Protein AF-A0A918XJF1-F1 (afdb_monomer_lite)

Organism: NCBI:txid141693

Secondary structure (DSSP, 8-state):
------PPPHHHHHHHHH-TTEEEEEEE-TTS-EEEEEEE-S-SSSPPP-EEEESSHHHHHHHHHHH-

Radius of gyration: 13.13 Å; chains: 1; bounding box: 26×35×31 Å

Structure (mmCIF, N/CA/C/O backbone):
data_AF-A0A918XJF1-F1
#
_entry.id   AF-A0A918XJF1-F1
#
loop_
_atom_site.group_PDB
_atom_site.id
_atom_site.type_symbol
_atom_site.label_atom_id
_atom_site.label_alt_id
_atom_site.label_comp_id
_atom_site.label_asym_id
_atom_site.label_entity_id
_atom_site.label_seq_id
_atom_site.pdbx_PDB_ins_code
_atom_site.Cartn_x
_atom_site.Cartn_y
_atom_site.Cartn_z
_atom_site.occupancy
_atom_site.B_iso_or_equiv
_atom_site.auth_seq_id
_atom_site.auth_comp_id
_atom_site.auth_asym_id
_atom_site.auth_atom_id
_atom_site.pdbx_PDB_model_num
ATOM 1 N N . MET A 1 1 ? -10.729 -22.340 -14.494 1.00 38.47 1 MET A N 1
ATOM 2 C CA . MET A 1 1 ? -10.141 -20.989 -14.635 1.00 38.47 1 MET A CA 1
ATOM 3 C C . MET A 1 1 ? -9.177 -20.766 -13.480 1.00 38.47 1 MET A C 1
ATOM 5 O O . MET A 1 1 ? -9.631 -20.620 -12.354 1.00 38.47 1 MET A O 1
ATOM 9 N N . GLY A 1 2 ? -7.867 -20.834 -13.728 1.00 44.09 2 GLY A N 1
ATOM 10 C CA . GLY A 1 2 ? -6.854 -20.512 -12.719 1.00 44.09 2 GLY A CA 1
ATOM 11 C C . GLY A 1 2 ? -6.704 -19.000 -12.639 1.00 44.09 2 GLY A C 1
ATOM 12 O O . GLY A 1 2 ? -6.124 -18.402 -13.538 1.00 44.09 2 GLY A O 1
ATOM 13 N N . GLY A 1 3 ? -7.306 -18.379 -11.628 1.00 50.47 3 GLY A N 1
ATOM 14 C CA . GLY A 1 3 ? -7.151 -16.945 -11.398 1.00 50.47 3 GLY A CA 1
ATOM 15 C C . GLY A 1 3 ? -5.697 -16.596 -11.083 1.00 50.47 3 GLY A C 1
ATOM 16 O O . GLY A 1 3 ? -4.981 -17.384 -10.467 1.00 50.47 3 GLY A O 1
ATOM 17 N N . TYR A 1 4 ? -5.258 -15.405 -11.487 1.00 50.59 4 TYR A N 1
ATOM 18 C CA . TYR A 1 4 ? -3.979 -14.858 -11.051 1.00 50.59 4 TYR A CA 1
ATOM 19 C C . TYR A 1 4 ? -4.033 -14.625 -9.539 1.00 50.59 4 TYR A C 1
ATOM 21 O O . TYR A 1 4 ? -4.695 -13.702 -9.063 1.00 50.59 4 TYR A O 1
ATOM 29 N N . CYS A 1 5 ? -3.343 -15.464 -8.769 1.00 49.06 5 CYS A N 1
ATOM 30 C CA . CYS A 1 5 ? -3.146 -15.222 -7.347 1.00 49.06 5 CYS A CA 1
ATOM 31 C C . CYS A 1 5 ? -2.102 -14.116 -7.178 1.00 49.06 5 CYS A C 1
ATOM 33 O O . CYS A 1 5 ? -0.905 -14.375 -7.056 1.00 49.06 5 CYS A O 1
ATOM 35 N N . VAL A 1 6 ? -2.563 -12.866 -7.195 1.00 62.62 6 VAL A N 1
ATOM 36 C CA . VAL A 1 6 ? -1.727 -11.713 -6.858 1.00 62.62 6 VAL A CA 1
ATOM 37 C C . VAL A 1 6 ? -1.581 -11.691 -5.341 1.00 62.62 6 VAL A C 1
ATOM 39 O O . VAL A 1 6 ? -2.377 -11.095 -4.616 1.00 62.62 6 VAL A O 1
ATOM 42 N N . PHE A 1 7 ? -0.592 -12.425 -4.837 1.00 68.31 7 PHE A N 1
ATOM 43 C CA . PHE A 1 7 ? -0.259 -12.355 -3.425 1.00 68.31 7 PHE A CA 1
ATOM 44 C C . PHE A 1 7 ? 0.419 -11.013 -3.140 1.00 68.31 7 PHE A C 1
ATOM 46 O O . PHE A 1 7 ? 1.360 -10.647 -3.846 1.00 68.31 7 PHE A O 1
ATOM 53 N N . PRO A 1 8 ? -0.016 -10.281 -2.101 1.00 73.81 8 PRO A N 1
ATOM 54 C CA . PRO A 1 8 ? 0.667 -9.063 -1.702 1.00 73.81 8 PRO A CA 1
ATOM 55 C C . PRO A 1 8 ? 2.117 -9.388 -1.334 1.00 73.81 8 PRO A C 1
ATOM 57 O O . PRO A 1 8 ? 2.394 -10.393 -0.665 1.00 73.81 8 PRO A O 1
ATOM 60 N N . SER A 1 9 ? 3.039 -8.520 -1.749 1.00 80.00 9 SER A N 1
ATOM 61 C CA . SER A 1 9 ? 4.454 -8.648 -1.412 1.00 80.00 9 SER A CA 1
ATOM 62 C C . SER A 1 9 ? 4.654 -8.729 0.110 1.00 80.00 9 SER A C 1
ATOM 64 O O . SER A 1 9 ? 3.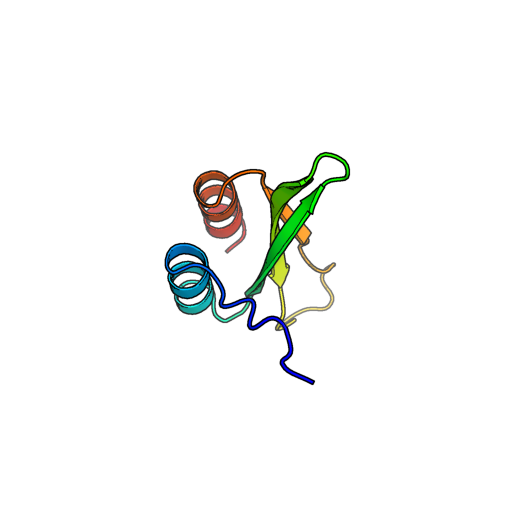854 -8.219 0.905 1.00 80.00 9 SER A O 1
ATOM 66 N N . ARG A 1 10 ? 5.738 -9.384 0.555 1.00 82.62 10 ARG A N 1
ATOM 67 C CA . ARG A 1 10 ? 6.048 -9.523 1.993 1.00 82.62 10 ARG A CA 1
ATOM 68 C C . ARG A 1 10 ? 6.108 -8.165 2.692 1.00 82.62 10 ARG A C 1
ATOM 70 O O . ARG A 1 10 ? 5.631 -8.046 3.817 1.00 82.62 10 ARG A O 1
ATOM 77 N N . GLU A 1 11 ? 6.658 -7.156 2.028 1.00 81.94 11 GLU A N 1
ATOM 78 C CA . GLU A 1 11 ? 6.740 -5.806 2.579 1.00 81.94 11 GLU A CA 1
ATOM 79 C C . GLU A 1 11 ? 5.364 -5.152 2.738 1.00 81.94 11 GLU A C 1
ATOM 81 O O . GLU A 1 11 ? 5.115 -4.523 3.768 1.00 81.94 11 GLU A O 1
ATOM 86 N N . LEU A 1 12 ? 4.457 -5.338 1.772 1.00 81.56 12 LEU A N 1
ATOM 87 C CA . LEU A 1 12 ? 3.089 -4.826 1.853 1.00 81.56 12 LEU A CA 1
ATOM 88 C C . LEU A 1 12 ? 2.325 -5.464 3.020 1.00 81.56 12 LEU A C 1
ATOM 90 O O . LEU A 1 12 ? 1.654 -4.754 3.770 1.00 81.56 12 LEU A O 1
ATOM 94 N N . ARG A 1 13 ? 2.485 -6.780 3.226 1.00 85.38 13 ARG A N 1
ATOM 95 C CA . ARG A 1 13 ? 1.899 -7.494 4.378 1.00 85.38 13 ARG A CA 1
ATOM 96 C C . ARG A 1 13 ? 2.372 -6.910 5.709 1.00 85.38 13 ARG A C 1
ATOM 98 O O . ARG A 1 13 ? 1.542 -6.482 6.500 1.00 85.38 13 ARG A O 1
ATOM 105 N N . LEU A 1 14 ? 3.686 -6.748 5.887 1.00 86.44 14 LEU A N 1
ATOM 106 C CA . LEU A 1 14 ? 4.259 -6.135 7.096 1.00 86.44 14 LEU A CA 1
ATOM 107 C C . LEU A 1 14 ? 3.722 -4.721 7.363 1.00 86.44 14 LEU A C 1
ATOM 109 O O . LEU A 1 14 ? 3.670 -4.276 8.509 1.00 86.44 14 LEU A O 1
ATOM 113 N N . ARG A 1 15 ? 3.361 -3.968 6.315 1.00 82.00 15 ARG A N 1
ATOM 114 C CA . ARG A 1 15 ? 2.790 -2.626 6.488 1.00 82.00 15 ARG A CA 1
ATOM 115 C C . ARG A 1 15 ? 1.331 -2.670 6.898 1.00 82.00 15 ARG A C 1
ATOM 117 O O . ARG A 1 15 ? 0.960 -1.873 7.752 1.00 82.00 15 ARG A O 1
ATOM 124 N N . ARG A 1 16 ? 0.543 -3.589 6.341 1.00 85.88 16 ARG A N 1
ATOM 125 C CA . ARG A 1 16 ? -0.847 -3.809 6.765 1.00 85.88 16 ARG A CA 1
ATOM 126 C C . ARG A 1 16 ? -0.913 -4.193 8.243 1.00 85.88 16 ARG A C 1
ATOM 128 O O . ARG A 1 16 ? -1.682 -3.585 8.975 1.00 85.88 16 ARG A O 1
ATOM 135 N N . ASP A 1 17 ? -0.025 -5.079 8.692 1.00 84.81 17 ASP A N 1
ATOM 136 C CA . ASP A 1 17 ? 0.052 -5.475 10.107 1.00 84.81 17 ASP A CA 1
ATOM 137 C C . ASP A 1 17 ? 0.413 -4.291 11.022 1.00 84.81 17 ASP A C 1
ATOM 139 O O . ASP A 1 17 ? -0.091 -4.172 12.135 1.00 84.81 17 ASP A O 1
ATOM 143 N N . ARG A 1 18 ? 1.275 -3.379 10.550 1.00 85.75 18 ARG A N 1
ATOM 144 C CA . ARG A 1 18 ? 1.713 -2.202 11.319 1.00 85.75 18 ARG A CA 1
ATOM 145 C C . ARG A 1 18 ? 0.669 -1.082 11.388 1.00 85.75 18 ARG A C 1
ATOM 147 O O . ARG A 1 18 ? 0.715 -0.285 12.320 1.00 85.75 18 ARG A O 1
ATOM 154 N N . PHE A 1 19 ? -0.222 -0.982 10.406 1.00 82.44 19 PHE A N 1
ATOM 155 C CA . PHE A 1 19 ? -1.238 0.070 10.317 1.00 82.44 19 PHE A CA 1
ATOM 156 C C . PHE A 1 19 ? -2.629 -0.559 10.134 1.00 82.44 19 PHE A C 1
ATOM 158 O O . PHE A 1 19 ? -3.223 -0.414 9.066 1.00 82.44 19 PHE A O 1
ATOM 165 N N . PRO A 1 20 ? -3.173 -1.238 11.161 1.00 82.50 20 PRO A N 1
ATOM 166 C CA . PRO A 1 20 ? -4.399 -2.035 11.034 1.00 82.50 20 PRO A CA 1
ATOM 167 C C . PRO A 1 20 ? -5.639 -1.201 10.681 1.00 82.50 20 PRO A C 1
ATOM 169 O O . PRO A 1 20 ? -6.583 -1.709 10.084 1.00 82.50 20 PRO A O 1
ATOM 172 N N . HIS A 1 21 ? -5.629 0.094 11.000 1.00 82.69 21 HIS A N 1
ATOM 173 C CA . HIS A 1 21 ? -6.714 1.014 10.657 1.00 82.69 21 HIS A CA 1
ATOM 174 C C . HIS A 1 21 ? -6.647 1.529 9.212 1.00 82.69 21 HIS A C 1
ATOM 176 O O . HIS A 1 21 ? -7.542 2.261 8.796 1.00 82.69 21 HIS A O 1
ATOM 182 N N . HIS A 1 22 ? -5.614 1.170 8.440 1.00 83.25 22 HIS A N 1
ATOM 183 C CA . HIS A 1 22 ? -5.423 1.618 7.063 1.00 83.25 22 HIS A CA 1
ATOM 184 C C . HIS A 1 22 ? -5.562 0.457 6.072 1.00 83.25 22 HIS A C 1
ATOM 186 O O . HIS A 1 22 ? -4.899 -0.574 6.185 1.00 83.25 22 HIS A O 1
ATOM 192 N N . LEU A 1 23 ? -6.363 0.657 5.026 1.00 86.69 23 LEU A N 1
ATOM 193 C CA . LEU A 1 23 ? -6.319 -0.173 3.827 1.00 86.69 23 LEU A CA 1
ATOM 194 C C . LEU A 1 23 ? -5.111 0.251 2.998 1.00 86.69 23 LEU A C 1
ATOM 196 O O . LEU A 1 23 ? -5.103 1.336 2.421 1.00 86.69 23 LEU A O 1
ATOM 200 N N . ILE A 1 24 ? -4.090 -0.604 2.945 1.00 88.25 24 ILE A N 1
ATOM 201 C CA . ILE A 1 24 ? -2.877 -0.363 2.157 1.00 88.25 24 ILE A CA 1
ATOM 202 C C . ILE A 1 24 ? -2.884 -1.249 0.911 1.00 88.25 24 ILE A C 1
ATOM 204 O O . ILE A 1 24 ? -2.940 -2.477 1.019 1.00 88.25 24 ILE A O 1
ATOM 208 N N . CYS A 1 25 ? -2.779 -0.641 -0.266 1.00 86.38 25 CYS A N 1
ATOM 209 C CA . CYS A 1 25 ? -2.799 -1.302 -1.567 1.00 86.38 25 CYS A CA 1
ATOM 210 C C . CYS A 1 25 ? -1.571 -0.932 -2.402 1.00 86.38 25 CYS A C 1
ATOM 212 O O . CYS A 1 25 ? -1.015 0.157 -2.278 1.00 86.38 25 CYS A O 1
ATOM 214 N N . GLU A 1 26 ? -1.173 -1.852 -3.273 1.00 88.81 26 GLU A N 1
ATOM 215 C CA . GLU A 1 26 ? -0.203 -1.614 -4.337 1.00 88.81 26 GLU A CA 1
ATOM 216 C C . GLU A 1 26 ? -0.977 -1.568 -5.657 1.00 88.81 26 GLU A C 1
ATOM 218 O O . GLU A 1 26 ? -1.677 -2.516 -6.009 1.00 88.81 26 GLU A O 1
ATOM 223 N N . LEU A 1 27 ? -0.910 -0.428 -6.334 1.00 86.38 27 LEU A N 1
ATOM 224 C CA . LEU A 1 27 ? -1.489 -0.175 -7.649 1.00 86.38 27 LEU A CA 1
ATOM 225 C C . LEU A 1 27 ? -0.357 0.040 -8.652 1.00 86.38 27 LEU A C 1
ATOM 227 O O . LEU A 1 27 ? 0.802 0.160 -8.265 1.00 86.38 27 LEU A O 1
ATOM 231 N N . HIS A 1 28 ? -0.691 0.132 -9.933 1.00 84.44 28 HIS A N 1
ATOM 232 C CA . HIS A 1 28 ? 0.268 0.485 -10.974 1.00 84.44 28 HIS A CA 1
ATOM 233 C C . HIS A 1 28 ? -0.209 1.740 -11.702 1.00 84.44 28 HIS A C 1
ATOM 235 O O . HIS A 1 28 ? -1.405 1.897 -11.949 1.00 84.44 28 HIS A O 1
ATOM 241 N N . ASP A 1 29 ? 0.713 2.653 -12.003 1.00 85.31 29 ASP A N 1
ATOM 242 C CA . ASP A 1 29 ? 0.413 3.806 -12.849 1.00 85.31 29 ASP A CA 1
ATOM 243 C C . ASP A 1 29 ? 0.241 3.396 -14.325 1.00 85.31 29 ASP A C 1
ATOM 245 O O . ASP A 1 29 ? 0.399 2.235 -14.703 1.00 85.31 29 ASP A O 1
ATOM 249 N N . HIS A 1 30 ? -0.069 4.370 -15.183 1.00 87.44 30 HIS A N 1
ATOM 250 C CA . HIS A 1 30 ? -0.237 4.156 -16.625 1.00 87.44 30 HIS A CA 1
ATOM 251 C C . HIS A 1 30 ? 1.032 3.633 -17.327 1.00 87.44 30 HIS A C 1
ATOM 253 O O . HIS A 1 30 ? 0.943 3.117 -18.435 1.00 87.44 30 HIS A O 1
ATOM 259 N N . SER A 1 31 ? 2.205 3.774 -16.700 1.00 89.50 31 SER A N 1
ATOM 260 C CA . SER A 1 31 ? 3.486 3.248 -17.182 1.00 89.50 31 SER A CA 1
ATOM 261 C C . SER A 1 31 ? 3.814 1.869 -16.588 1.00 89.50 31 SER A C 1
ATOM 263 O O . SER A 1 31 ? 4.912 1.358 -16.808 1.00 89.50 31 SER A O 1
ATOM 265 N N . GLY A 1 32 ? 2.907 1.273 -15.804 1.00 83.25 32 GLY A N 1
ATOM 266 C CA . GLY A 1 32 ? 3.120 -0.007 -15.132 1.00 83.25 32 GLY A CA 1
ATOM 267 C C . GLY A 1 32 ? 4.054 0.069 -13.921 1.00 83.25 32 GLY A C 1
ATOM 268 O O . GLY A 1 32 ? 4.569 -0.960 -13.493 1.00 83.25 32 GLY A O 1
ATOM 269 N N . ARG A 1 33 ? 4.317 1.260 -13.365 1.00 85.25 33 ARG A N 1
ATOM 270 C CA . ARG A 1 33 ? 5.172 1.416 -12.175 1.00 85.25 33 ARG A CA 1
ATOM 271 C C . ARG A 1 33 ? 4.341 1.309 -10.899 1.00 85.25 33 ARG A C 1
ATOM 273 O O . ARG A 1 33 ? 3.238 1.856 -10.864 1.00 85.25 33 ARG A O 1
ATOM 280 N N . PRO A 1 34 ? 4.863 0.67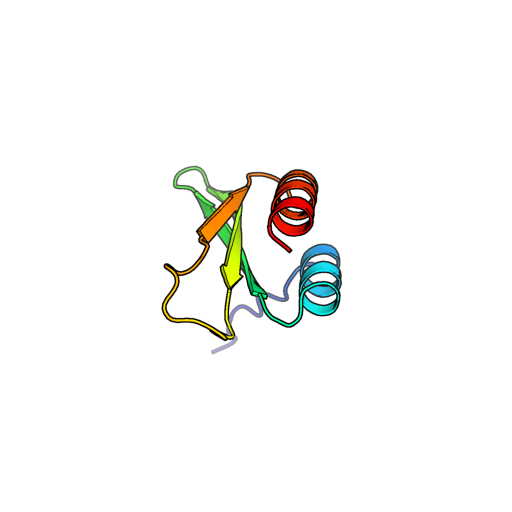8 -9.834 1.00 84.69 34 PRO A N 1
ATOM 281 C CA . PRO A 1 34 ? 4.117 0.512 -8.598 1.00 84.69 34 PRO A CA 1
ATOM 282 C C . PRO A 1 34 ? 3.869 1.858 -7.903 1.00 84.69 34 PRO A C 1
ATOM 284 O O . PRO A 1 34 ? 4.758 2.704 -7.768 1.00 84.69 34 PRO A O 1
ATOM 287 N N . VAL A 1 35 ? 2.644 2.030 -7.419 1.00 88.00 35 VAL A N 1
ATOM 288 C CA . VAL A 1 35 ? 2.178 3.146 -6.600 1.00 88.00 35 VAL A CA 1
ATOM 289 C C . VAL A 1 35 ? 1.488 2.564 -5.377 1.00 88.00 35 VAL A C 1
ATOM 291 O O . VAL A 1 35 ? 0.521 1.815 -5.481 1.00 88.00 35 VAL A O 1
ATOM 294 N N . PHE A 1 36 ? 1.971 2.927 -4.198 1.00 89.44 36 PHE A N 1
ATOM 295 C CA . PHE A 1 36 ? 1.410 2.470 -2.937 1.00 89.44 36 PHE A CA 1
ATOM 296 C C . PHE A 1 36 ? 0.403 3.486 -2.424 1.00 89.44 36 PHE A C 1
ATOM 298 O O . PHE A 1 36 ? 0.692 4.682 -2.349 1.00 89.44 36 PHE A O 1
ATOM 305 N N . VAL A 1 37 ? -0.771 2.999 -2.051 1.00 89.31 37 VAL A N 1
ATOM 306 C CA . VAL A 1 37 ? -1.885 3.813 -1.574 1.00 89.31 37 VAL A CA 1
ATOM 307 C C . VAL A 1 37 ? -2.290 3.326 -0.195 1.00 89.31 37 VAL A C 1
ATOM 309 O O . VAL A 1 37 ? -2.402 2.122 0.022 1.00 89.31 37 VAL A O 1
ATOM 312 N N . ALA A 1 38 ? -2.508 4.249 0.733 1.00 88.88 38 ALA A N 1
ATOM 313 C CA . ALA A 1 38 ? -3.110 3.979 2.027 1.00 88.88 38 ALA A CA 1
ATOM 314 C C . ALA A 1 38 ? -4.353 4.852 2.203 1.00 88.88 38 ALA A C 1
ATOM 316 O O . ALA A 1 38 ? -4.311 6.052 1.936 1.00 88.88 38 ALA A O 1
ATOM 317 N N . VAL A 1 39 ? -5.442 4.234 2.652 1.00 86.81 39 VAL A N 1
ATOM 318 C CA . VAL A 1 39 ? -6.699 4.907 2.995 1.00 86.81 39 VAL A CA 1
ATOM 319 C C . VAL A 1 39 ? -7.079 4.517 4.410 1.00 86.81 39 VAL A C 1
ATOM 321 O O . VAL A 1 39 ? -7.037 3.335 4.750 1.00 86.81 39 VAL A O 1
ATOM 324 N N . LEU A 1 40 ? -7.475 5.483 5.235 1.00 82.75 40 LEU A N 1
ATOM 325 C CA . LEU A 1 40 ? -8.011 5.192 6.563 1.00 82.75 40 LEU A CA 1
ATOM 326 C C . LEU A 1 40 ? -9.343 4.421 6.443 1.00 82.75 40 LEU A C 1
ATOM 328 O O . LEU A 1 40 ? -10.339 4.945 5.945 1.00 82.75 40 LEU A O 1
ATOM 332 N N . ALA A 1 41 ? -9.339 3.161 6.880 1.00 74.88 41 ALA A N 1
ATOM 333 C CA . ALA A 1 41 ? -10.443 2.207 6.768 1.00 74.88 41 ALA A CA 1
ATOM 334 C C . ALA A 1 41 ? -11.511 2.427 7.844 1.00 74.88 41 ALA A C 1
ATOM 336 O O . ALA A 1 41 ? -12.710 2.375 7.578 1.00 74.88 41 ALA A O 1
ATOM 337 N N . GLN A 1 42 ? -11.056 2.660 9.078 1.00 67.75 42 GLN A N 1
ATOM 338 C CA . GLN A 1 42 ? -11.912 2.906 10.230 1.00 67.75 42 GLN A CA 1
ATOM 339 C C . GLN A 1 42 ? -11.971 4.402 10.504 1.00 67.75 42 GLN A C 1
ATOM 341 O O . GLN A 1 42 ? -11.022 5.008 10.997 1.00 67.75 42 GLN A O 1
ATOM 346 N N . ARG A 1 43 ? -13.117 4.996 10.179 1.00 62.34 43 AR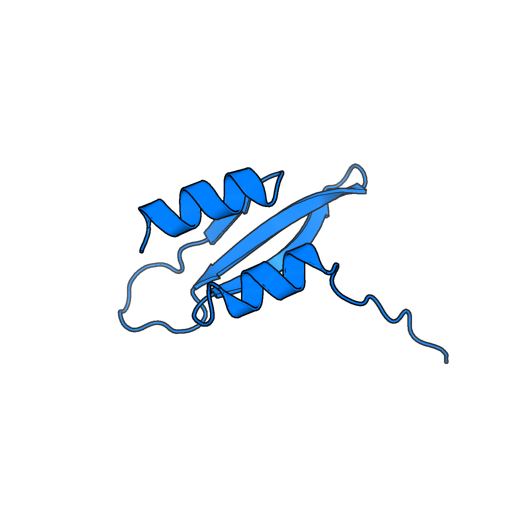G A N 1
ATOM 347 C CA . ARG A 1 43 ? -13.430 6.378 10.533 1.00 62.34 43 ARG A CA 1
ATOM 348 C C . ARG A 1 43 ? -13.884 6.437 11.988 1.00 62.34 43 ARG A C 1
ATOM 350 O O . ARG A 1 43 ? -14.977 5.979 12.301 1.00 62.34 43 ARG A O 1
ATOM 357 N N . CYS A 1 44 ? -13.079 7.047 12.854 1.00 63.00 44 CYS A N 1
ATOM 358 C CA . CYS A 1 44 ? -13.522 7.462 14.191 1.00 63.00 44 CYS A CA 1
ATOM 359 C C . CYS A 1 44 ? -14.179 8.861 14.182 1.00 63.00 44 CYS A C 1
ATOM 361 O O . CYS A 1 44 ? -14.780 9.261 15.173 1.00 63.00 44 CYS A O 1
ATOM 363 N N . CYS A 1 45 ? -14.079 9.611 13.075 1.00 58.44 45 CYS A N 1
ATOM 364 C CA . CYS A 1 45 ? -14.641 10.956 12.904 1.00 58.44 45 CYS A CA 1
ATOM 365 C C . CYS A 1 45 ? -15.106 11.199 11.459 1.00 58.44 45 CYS A C 1
ATOM 367 O O . CYS A 1 45 ? -14.655 10.523 10.534 1.00 58.44 45 CYS A O 1
ATOM 369 N N . ALA A 1 46 ? -15.958 12.210 11.247 1.00 61.91 46 ALA A N 1
ATOM 370 C CA . ALA A 1 46 ? -16.452 12.654 9.932 1.00 61.91 46 ALA A CA 1
ATOM 371 C C . ALA A 1 46 ? -15.389 13.361 9.056 1.00 61.91 46 ALA A C 1
ATOM 373 O O . ALA A 1 46 ? -15.715 14.036 8.082 1.00 61.91 46 ALA A O 1
ATOM 374 N N . CYS A 1 47 ? -14.116 13.217 9.412 1.00 59.44 47 CYS A N 1
ATOM 375 C CA . CYS A 1 47 ? -12.984 13.782 8.703 1.00 59.44 47 CYS A CA 1
ATOM 376 C C . CYS A 1 47 ? -12.884 13.183 7.277 1.00 59.44 47 CYS A C 1
ATOM 378 O O . CYS A 1 47 ? -13.243 12.011 7.082 1.00 59.44 47 CYS A O 1
ATOM 380 N N . PRO A 1 48 ? -12.408 13.942 6.267 1.00 61.50 48 PRO A N 1
ATOM 381 C CA . PRO A 1 48 ? -12.168 13.395 4.935 1.00 61.50 48 PRO A CA 1
ATOM 382 C C . PRO A 1 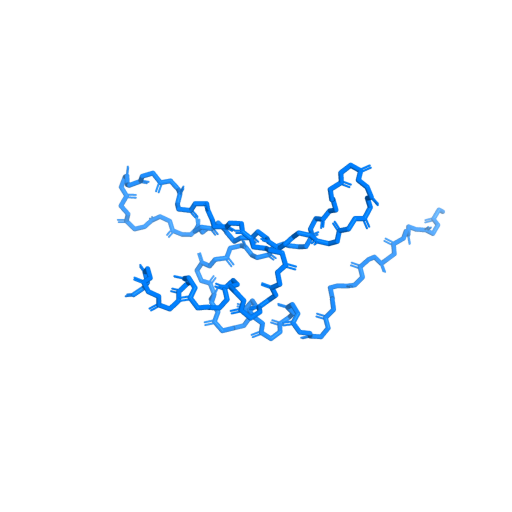48 ? -11.271 12.155 5.028 1.00 61.50 48 PRO A C 1
ATOM 384 O O . PRO A 1 48 ? -10.383 12.093 5.876 1.00 61.50 48 PRO A O 1
ATOM 387 N N . ALA A 1 49 ? -11.530 11.145 4.189 1.00 63.50 49 ALA A N 1
ATOM 388 C CA . ALA A 1 49 ? -10.682 9.957 4.167 1.00 63.50 49 ALA A CA 1
ATOM 389 C C . ALA A 1 49 ? -9.263 10.387 3.788 1.00 63.50 49 ALA A C 1
ATOM 391 O O . ALA A 1 49 ? -9.066 10.923 2.697 1.00 63.50 49 ALA A O 1
ATOM 392 N N . ASP A 1 50 ? -8.308 10.176 4.692 1.00 74.62 50 ASP A N 1
ATOM 393 C CA . ASP A 1 50 ? -6.924 10.547 4.437 1.00 74.62 50 ASP A CA 1
ATOM 394 C C . ASP A 1 50 ? -6.368 9.574 3.388 1.00 74.62 50 ASP A C 1
ATOM 396 O O . ASP A 1 50 ? -6.194 8.378 3.646 1.00 74.62 50 ASP A O 1
ATOM 400 N N . LEU A 1 51 ? -6.227 10.069 2.155 1.00 81.88 51 LEU A N 1
ATOM 401 C CA . LEU A 1 51 ? -5.707 9.321 1.018 1.00 81.88 51 LEU A CA 1
ATOM 402 C C . LEU A 1 51 ? -4.234 9.669 0.865 1.00 81.88 51 LEU A C 1
ATOM 404 O O . LEU A 1 51 ? -3.875 10.741 0.376 1.00 81.88 51 LEU A O 1
ATOM 408 N N . VAL A 1 52 ? -3.377 8.725 1.231 1.00 85.94 52 VAL A N 1
ATOM 409 C CA . VAL A 1 52 ? -1.934 8.881 1.086 1.00 85.94 52 VAL A CA 1
ATOM 410 C C . VAL A 1 52 ? -1.452 8.028 -0.074 1.00 85.94 52 VAL A C 1
ATOM 412 O O . VAL A 1 52 ? -1.565 6.805 -0.055 1.00 85.94 52 VAL A O 1
ATOM 415 N N . THR A 1 53 ? -0.852 8.669 -1.072 1.00 88.38 53 THR A N 1
ATOM 416 C CA . THR A 1 53 ? -0.205 7.994 -2.203 1.00 88.38 53 THR A CA 1
ATOM 417 C C . THR A 1 53 ? 1.303 8.194 -2.153 1.00 88.38 53 THR A C 1
ATOM 419 O O . THR A 1 53 ? 1.778 9.308 -1.932 1.00 88.38 53 THR A O 1
ATOM 422 N N . ALA A 1 54 ? 2.074 7.142 -2.410 1.00 88.88 54 ALA A N 1
ATOM 423 C CA . ALA A 1 54 ? 3.526 7.209 -2.460 1.00 88.88 54 ALA A CA 1
ATOM 424 C C . ALA A 1 54 ? 4.098 6.250 -3.507 1.00 88.88 54 ALA A C 1
ATOM 426 O O . ALA A 1 54 ? 3.615 5.138 -3.689 1.00 88.88 54 ALA A O 1
ATOM 427 N N . ARG A 1 55 ? 5.198 6.645 -4.154 1.00 88.31 55 ARG A N 1
ATOM 428 C CA . ARG A 1 55 ? 5.910 5.787 -5.122 1.00 88.31 55 ARG A CA 1
ATOM 429 C C . ARG A 1 55 ? 6.782 4.711 -4.465 1.00 88.31 55 ARG A C 1
ATOM 431 O O . ARG A 1 55 ? 7.324 3.858 -5.151 1.00 88.31 55 ARG A O 1
ATOM 438 N N . THR A 1 56 ? 6.95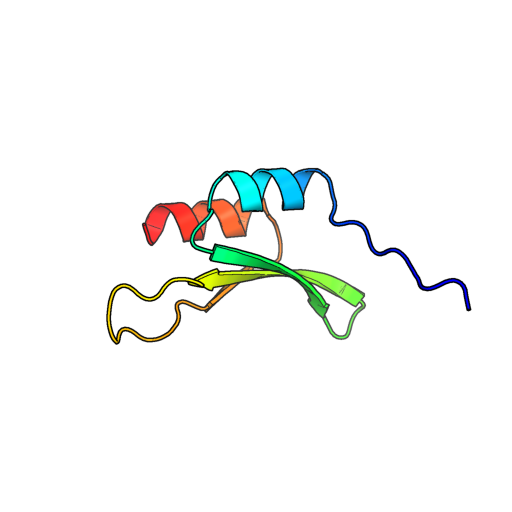0 4.756 -3.142 1.00 86.31 56 THR A N 1
ATOM 439 C CA . THR A 1 56 ? 7.708 3.755 -2.377 1.00 86.31 56 THR A CA 1
ATOM 440 C C . THR A 1 56 ? 7.048 3.480 -1.026 1.00 86.31 56 THR A C 1
ATOM 442 O O . THR A 1 56 ? 6.469 4.378 -0.408 1.00 86.31 56 THR A O 1
ATOM 445 N N . LEU A 1 57 ? 7.206 2.259 -0.505 1.00 84.81 57 LEU A N 1
ATOM 446 C CA . LEU A 1 57 ? 6.736 1.885 0.839 1.00 84.81 57 LEU A CA 1
ATOM 447 C C . LEU A 1 57 ? 7.440 2.659 1.967 1.00 84.81 57 LEU A C 1
ATOM 449 O O . LEU A 1 57 ? 6.892 2.821 3.063 1.00 84.81 57 LEU A O 1
ATOM 453 N N . HIS A 1 58 ? 8.668 3.133 1.733 1.00 86.31 58 HIS A N 1
ATOM 454 C CA . HIS A 1 58 ? 9.379 3.979 2.690 1.00 86.31 58 HIS A CA 1
ATOM 455 C C . HIS A 1 58 ? 8.724 5.359 2.803 1.00 86.31 58 HIS A C 1
ATOM 457 O O . HIS A 1 58 ? 8.442 5.807 3.916 1.00 86.31 58 HIS A O 1
ATOM 463 N N . ALA A 1 59 ? 8.437 5.997 1.663 1.00 85.25 59 ALA A N 1
ATOM 464 C CA . ALA A 1 59 ? 7.734 7.274 1.629 1.00 85.25 59 ALA A CA 1
ATOM 465 C C . ALA A 1 59 ? 6.331 7.143 2.238 1.00 85.25 59 ALA A C 1
ATOM 467 O O . ALA A 1 59 ? 5.977 7.946 3.098 1.00 85.25 59 ALA A O 1
ATOM 468 N N . LEU A 1 60 ? 5.603 6.065 1.910 1.00 86.56 60 LEU A N 1
ATOM 469 C CA . LEU A 1 60 ? 4.300 5.776 2.514 1.00 86.56 60 LEU A CA 1
ATOM 470 C C . LEU A 1 60 ? 4.390 5.703 4.045 1.00 86.56 60 LEU A C 1
ATOM 472 O O . LEU A 1 60 ? 3.612 6.344 4.746 1.00 86.56 60 LEU A O 1
ATOM 476 N N . ARG A 1 61 ? 5.390 4.981 4.579 1.00 85.25 61 ARG A N 1
ATOM 477 C CA . ARG A 1 61 ? 5.619 4.888 6.033 1.00 85.25 61 ARG A CA 1
ATOM 478 C C . ARG A 1 61 ? 5.765 6.258 6.675 1.00 85.25 61 ARG A C 1
ATOM 480 O O . ARG A 1 61 ? 5.195 6.500 7.729 1.00 85.25 61 ARG A O 1
ATOM 487 N N . LYS A 1 62 ? 6.616 7.099 6.085 1.00 86.25 62 LYS A N 1
ATOM 488 C CA . LYS A 1 62 ? 6.989 8.388 6.662 1.00 86.25 62 LYS A CA 1
ATOM 489 C C . LYS A 1 62 ? 5.777 9.311 6.738 1.00 86.25 62 LYS A C 1
ATOM 491 O O . LYS A 1 62 ? 5.655 10.038 7.714 1.00 86.25 62 LYS A O 1
ATOM 496 N N . THR A 1 63 ? 4.887 9.251 5.751 1.00 84.06 63 THR A N 1
ATOM 497 C CA . THR A 1 63 ? 3.649 10.034 5.755 1.00 84.06 63 THR A CA 1
ATOM 498 C C . THR A 1 63 ? 2.637 9.500 6.768 1.00 84.06 63 THR A C 1
ATOM 500 O O . THR A 1 63 ? 2.106 10.287 7.545 1.00 84.06 63 THR A O 1
ATOM 503 N N . LEU A 1 64 ? 2.442 8.177 6.843 1.00 81.31 64 LEU A N 1
ATOM 504 C CA . LEU A 1 64 ? 1.509 7.563 7.802 1.00 81.31 64 LEU A CA 1
ATOM 505 C C . LEU A 1 64 ? 1.909 7.791 9.270 1.00 81.31 64 LEU A C 1
ATOM 507 O O . LEU A 1 64 ? 1.056 7.991 10.120 1.00 81.31 64 LEU A O 1
ATOM 511 N N . VAL A 1 65 ? 3.210 7.819 9.577 1.00 79.44 65 VAL A N 1
ATOM 512 C CA . VAL A 1 65 ? 3.703 8.121 10.938 1.00 79.44 65 VAL A CA 1
ATOM 513 C C . VAL A 1 65 ? 3.501 9.591 11.329 1.00 79.44 65 VAL A C 1
ATOM 515 O O . VAL A 1 65 ? 3.520 9.901 12.508 1.00 79.44 65 VAL A O 1
ATOM 518 N N . ARG A 1 66 ? 3.344 10.510 10.367 1.00 67.94 66 ARG A N 1
ATOM 519 C CA . ARG A 1 66 ? 3.109 11.940 10.652 1.00 67.94 66 ARG A CA 1
ATOM 520 C C . ARG A 1 66 ? 1.626 12.295 10.776 1.00 67.94 66 ARG A C 1
ATOM 522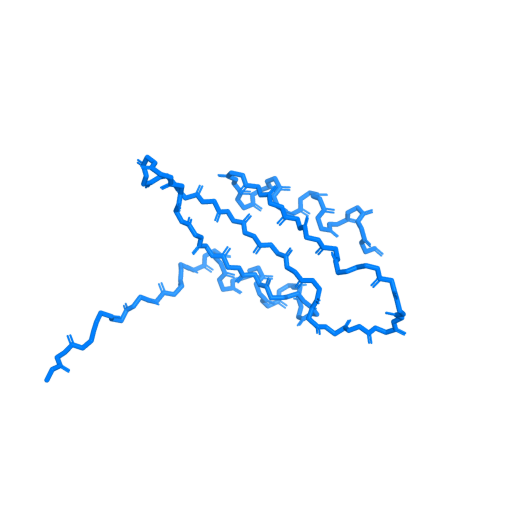 O O . ARG A 1 66 ? 1.324 13.415 11.166 1.00 67.94 66 ARG A O 1
ATOM 529 N N . THR A 1 67 ? 0.745 11.392 10.357 1.00 61.59 67 THR A N 1
ATOM 530 C CA . THR A 1 67 ? -0.716 11.573 10.316 1.00 61.59 67 THR A CA 1
ATOM 531 C C . THR A 1 67 ? -1.435 10.802 11.428 1.00 61.59 67 THR A C 1
ATOM 533 O O . THR A 1 67 ? -2.593 11.101 11.702 1.00 61.59 67 THR A O 1
ATOM 536 N N . CYS A 1 68 ? -0.749 9.858 12.086 1.00 54.69 68 CYS A N 1
ATOM 537 C CA . CYS A 1 68 ? -1.157 9.234 13.350 1.00 54.69 68 CYS A CA 1
ATOM 538 C C . CYS A 1 68 ? -0.521 9.973 14.532 1.00 54.69 68 CYS A C 1
ATOM 540 O O . CYS A 1 68 ? -1.190 10.064 15.581 1.00 54.69 68 CYS A O 1
#

pLDDT: mean 77.6, std 12.82, range [38.47, 89.5]

Foldseek 3Di:
DDDPPPDDDPLQVVVCVVCVQWDWDWDADPVRQTKIWIWRNDDPDPDPTDIDIDSDPVVVVVVVVVVD

Sequence (68 aa):
MGGYCVFPSRELRLRRDRFPHHLICELHDHSGRPVFVAVLAQRCCACPADLVTARTLHALRKTLVRTC